Protein AF-A0A9E5QAJ5-F1 (afdb_monomer_lite)

pLDDT: mean 96.24, std 4.95, range [54.69, 98.62]

Structure (mmCIF, N/CA/C/O backbone):
data_AF-A0A9E5QAJ5-F1
#
_entry.id   AF-A0A9E5QAJ5-F1
#
loop_
_atom_site.group_PDB
_atom_site.id
_atom_site.type_symbol
_atom_site.label_atom_id
_atom_site.label_alt_id
_atom_site.label_comp_id
_atom_site.label_asym_id
_atom_site.label_entity_id
_atom_site.label_seq_id
_atom_site.pdbx_PDB_ins_code
_atom_site.Cartn_x
_atom_site.Cartn_y
_atom_site.Cartn_z
_atom_site.occupancy
_atom_site.B_iso_or_equiv
_atom_site.auth_seq_id
_atom_site.auth_comp_id
_atom_site.auth_asym_id
_atom_site.auth_atom_id
_atom_site.pdbx_PDB_model_num
ATOM 1 N N . MET A 1 1 ? 9.072 -3.623 5.220 1.00 88.50 1 MET A N 1
ATOM 2 C CA . MET A 1 1 ? 7.801 -2.883 5.178 1.00 88.50 1 MET A CA 1
ATOM 3 C C . MET A 1 1 ? 7.889 -1.745 6.160 1.00 88.50 1 MET A C 1
ATOM 5 O O . MET A 1 1 ? 8.190 -1.991 7.324 1.00 88.50 1 MET A O 1
ATOM 9 N N . ASN A 1 2 ? 7.697 -0.528 5.673 1.00 89.44 2 ASN A N 1
ATOM 10 C CA . ASN A 1 2 ? 7.872 0.718 6.412 1.00 89.44 2 ASN A CA 1
ATOM 11 C C . ASN A 1 2 ? 7.194 1.919 5.715 1.00 89.44 2 ASN A C 1
ATOM 13 O O . ASN A 1 2 ? 7.602 3.052 5.954 1.00 89.44 2 ASN A O 1
ATOM 17 N N . GLU A 1 3 ? 6.233 1.694 4.814 1.00 94.88 3 GLU A N 1
ATOM 18 C CA . GLU A 1 3 ? 5.703 2.741 3.934 1.00 94.88 3 GLU A CA 1
ATOM 19 C C . GLU A 1 3 ? 4.437 3.415 4.471 1.00 94.88 3 GLU A C 1
ATOM 21 O O . GLU A 1 3 ? 4.430 4.632 4.636 1.00 94.88 3 GLU A O 1
ATOM 26 N N . SER A 1 4 ? 3.373 2.661 4.754 1.00 97.19 4 SER A N 1
ATOM 27 C CA . SER A 1 4 ? 2.069 3.235 5.113 1.00 97.19 4 SER A CA 1
ATOM 28 C C . SER A 1 4 ? 1.467 2.536 6.320 1.00 97.19 4 SER A C 1
ATOM 30 O O . SER A 1 4 ? 1.311 1.319 6.306 1.00 97.19 4 SER A O 1
ATOM 32 N N . ILE A 1 5 ? 1.116 3.309 7.352 1.00 97.38 5 ILE A N 1
ATOM 33 C CA . ILE A 1 5 ? 0.410 2.827 8.543 1.00 97.38 5 ILE A CA 1
ATOM 34 C C . ILE A 1 5 ? -0.918 3.569 8.659 1.00 97.38 5 ILE A C 1
ATOM 36 O O . ILE A 1 5 ? -0.934 4.798 8.680 1.00 97.38 5 ILE A O 1
ATOM 40 N N . THR A 1 6 ? -2.013 2.823 8.783 1.00 97.88 6 THR A N 1
ATOM 41 C CA . THR A 1 6 ? -3.345 3.358 9.106 1.00 97.88 6 THR A CA 1
ATOM 42 C C . THR A 1 6 ? -3.938 2.597 10.285 1.00 97.88 6 THR A C 1
ATOM 44 O O . THR A 1 6 ? -3.562 1.452 10.547 1.00 97.88 6 THR A O 1
ATOM 47 N N . PHE A 1 7 ? -4.857 3.218 11.019 1.00 97.88 7 PHE A N 1
ATOM 48 C CA . PHE A 1 7 ? -5.688 2.508 11.983 1.00 97.88 7 PHE A CA 1
ATOM 49 C C . PHE A 1 7 ? -6.975 2.037 11.303 1.00 97.88 7 PHE A C 1
ATOM 51 O O . PHE A 1 7 ? -7.757 2.849 10.811 1.00 97.88 7 PHE A O 1
ATOM 58 N N . ASN A 1 8 ? -7.205 0.727 11.273 1.00 97.75 8 ASN A N 1
ATOM 59 C CA . ASN A 1 8 ? -8.417 0.158 10.710 1.00 97.75 8 ASN A CA 1
ATOM 60 C C . ASN A 1 8 ? -9.499 0.057 11.787 1.00 97.75 8 ASN A C 1
ATOM 62 O O . ASN A 1 8 ? -9.376 -0.700 12.751 1.00 97.75 8 ASN A O 1
ATOM 66 N N . THR A 1 9 ? -10.564 0.830 11.611 1.00 97.00 9 THR A N 1
ATOM 67 C CA . THR A 1 9 ? -11.671 0.958 12.566 1.00 97.00 9 THR A CA 1
ATOM 68 C C . THR A 1 9 ? -12.592 -0.260 12.570 1.00 97.00 9 THR A C 1
ATOM 70 O O . THR A 1 9 ? -13.164 -0.584 13.607 1.00 97.00 9 THR A O 1
ATOM 73 N N . TYR A 1 10 ? -12.688 -0.972 11.445 1.00 97.00 10 TYR A N 1
ATOM 74 C CA . TYR A 1 10 ? -13.490 -2.187 11.317 1.00 97.00 10 TYR A CA 1
ATOM 75 C C . TYR A 1 10 ? -12.862 -3.379 12.057 1.00 97.00 10 TYR A C 1
ATOM 77 O O . TYR A 1 10 ? -13.549 -4.120 12.756 1.00 97.00 10 TYR A O 1
ATOM 85 N N . LEU A 1 11 ? -11.541 -3.535 11.950 1.00 96.56 11 LEU A N 1
ATOM 86 C CA . LEU A 1 11 ? -10.771 -4.582 12.624 1.00 96.56 11 LEU A CA 1
ATOM 87 C C . LEU A 1 11 ? -10.297 -4.172 14.026 1.00 96.56 11 LEU A C 1
ATOM 89 O O . LEU A 1 11 ? -9.910 -5.042 14.803 1.00 96.56 11 LEU A O 1
ATOM 93 N N . ASN A 1 12 ? -10.322 -2.873 14.343 1.00 96.94 12 ASN A N 1
ATOM 94 C CA . ASN A 1 12 ? -9.784 -2.267 15.564 1.00 96.94 12 ASN A CA 1
ATOM 95 C C . ASN A 1 12 ? -8.277 -2.538 15.764 1.00 96.94 12 ASN A C 1
ATOM 97 O O . ASN A 1 12 ? -7.846 -2.912 16.855 1.00 96.94 12 ASN A O 1
ATOM 101 N N . ARG A 1 13 ? -7.477 -2.392 14.696 1.00 97.38 13 ARG A N 1
ATOM 102 C CA . ARG A 1 13 ? -6.022 -2.660 14.688 1.00 97.38 13 ARG A CA 1
ATOM 103 C C . ARG A 1 13 ? -5.286 -1.751 13.709 1.00 97.38 13 ARG A C 1
ATOM 105 O O . ARG A 1 13 ? -5.865 -1.281 12.732 1.00 97.38 13 ARG A O 1
ATOM 112 N N . TYR A 1 14 ? -3.989 -1.559 13.915 1.00 98.31 14 TYR A N 1
ATOM 113 C CA . TYR A 1 14 ? -3.126 -0.901 12.938 1.00 98.31 14 TYR A CA 1
ATOM 114 C C . TYR A 1 14 ? -2.808 -1.828 11.770 1.00 98.31 14 TYR A C 1
ATOM 116 O O . TYR A 1 14 ? -2.563 -3.020 11.960 1.00 98.31 14 TYR A O 1
ATOM 124 N N . VAL A 1 15 ? -2.761 -1.257 10.571 1.00 98.00 15 VAL A N 1
ATOM 125 C CA . VAL A 1 15 ? -2.389 -1.926 9.325 1.00 98.00 15 VAL A CA 1
ATOM 126 C C . VAL A 1 15 ? -1.165 -1.230 8.762 1.00 98.00 15 VAL A C 1
ATOM 128 O O . VAL A 1 15 ? -1.209 -0.033 8.492 1.00 98.00 15 VAL A O 1
ATOM 131 N N . LEU A 1 16 ? -0.089 -1.985 8.568 1.00 98.38 16 LEU A N 1
ATOM 132 C CA . LEU A 1 16 ? 1.095 -1.572 7.827 1.00 98.38 16 LEU A CA 1
ATOM 133 C C . LEU A 1 16 ? 1.032 -2.197 6.440 1.00 98.38 16 LEU A C 1
ATOM 135 O O . LEU A 1 16 ? 0.964 -3.420 6.343 1.00 98.38 16 LEU A O 1
ATOM 139 N N . VAL A 1 17 ? 1.118 -1.385 5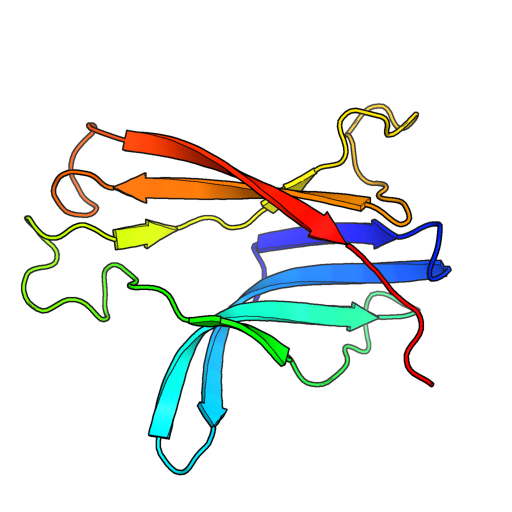.392 1.00 98.38 17 VAL A N 1
ATOM 140 C CA . VAL A 1 17 ? 1.368 -1.839 4.021 1.00 98.38 17 VAL A CA 1
ATOM 141 C C . VAL A 1 17 ? 2.750 -1.383 3.579 1.00 98.38 17 VAL A C 1
ATOM 143 O O . VAL A 1 17 ? 3.204 -0.289 3.924 1.00 98.38 17 VAL A O 1
ATOM 146 N N . GLY A 1 18 ? 3.432 -2.243 2.826 1.00 98.44 18 GLY A N 1
ATOM 147 C CA . GLY A 1 18 ? 4.768 -1.945 2.350 1.00 98.44 18 GLY A CA 1
ATOM 148 C C . GLY A 1 18 ? 5.315 -2.906 1.314 1.00 98.44 18 GLY A C 1
ATOM 149 O O . GLY A 1 18 ? 4.778 -3.992 1.100 1.00 98.44 18 GLY A O 1
ATOM 150 N N . ILE A 1 19 ? 6.428 -2.520 0.701 1.00 98.31 19 ILE A N 1
ATOM 151 C CA . ILE A 1 19 ? 7.214 -3.386 -0.165 1.00 98.31 19 ILE A CA 1
ATOM 152 C C . ILE A 1 19 ? 7.977 -4.378 0.711 1.00 98.31 19 ILE A C 1
ATOM 154 O O . ILE A 1 19 ? 8.557 -4.045 1.757 1.00 98.31 19 ILE A O 1
ATOM 158 N N . SER A 1 20 ? 7.962 -5.640 0.300 1.00 97.81 20 SER A N 1
ATOM 159 C CA . SER A 1 20 ? 8.742 -6.681 0.951 1.00 97.81 20 SER A CA 1
ATOM 160 C C . SER A 1 20 ? 8.965 -7.875 0.037 1.00 97.81 20 SER A C 1
ATOM 162 O O . SER A 1 20 ? 8.529 -7.888 -1.114 1.00 97.81 20 SER A O 1
ATOM 164 N N . ALA A 1 21 ? 9.638 -8.870 0.602 1.00 97.38 21 ALA A N 1
ATOM 165 C CA . ALA A 1 21 ? 9.720 -10.203 0.052 1.00 97.38 21 ALA A CA 1
ATOM 166 C C . ALA A 1 21 ? 9.432 -11.234 1.137 1.00 97.38 21 ALA A C 1
ATOM 168 O O . ALA A 1 21 ? 9.705 -10.989 2.318 1.00 97.38 21 ALA A O 1
ATOM 169 N N . ASP A 1 22 ? 8.906 -12.387 0.760 1.00 97.69 22 ASP A N 1
ATOM 170 C CA . ASP A 1 22 ? 8.776 -13.533 1.656 1.00 97.69 22 ASP A CA 1
ATOM 171 C C . ASP A 1 22 ? 8.958 -14.85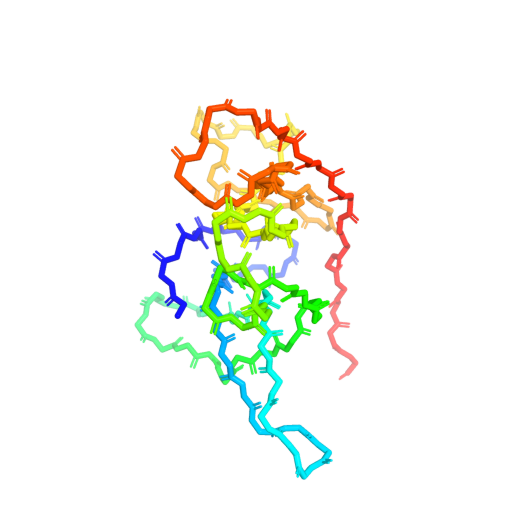0 0.901 1.00 97.69 22 ASP A C 1
ATOM 173 O O . ASP A 1 22 ? 8.861 -14.886 -0.326 1.00 97.69 22 ASP A O 1
ATOM 177 N N . TRP A 1 23 ? 9.231 -15.931 1.629 1.00 97.19 23 TRP A N 1
ATOM 178 C CA . TRP A 1 23 ? 9.379 -17.258 1.040 1.00 97.19 23 TRP A CA 1
ATOM 179 C C . TRP A 1 23 ? 8.018 -17.952 0.951 1.00 97.19 23 TRP A C 1
ATOM 181 O O . TRP A 1 23 ? 7.473 -18.393 1.963 1.00 97.19 23 TRP A O 1
ATOM 191 N N . LEU A 1 24 ? 7.468 -18.052 -0.259 1.00 95.56 24 LEU A N 1
ATOM 192 C CA . LEU A 1 24 ? 6.173 -18.677 -0.544 1.00 95.56 24 LEU A CA 1
ATOM 193 C C . LEU A 1 24 ? 6.364 -19.718 -1.649 1.00 95.56 24 LEU A C 1
ATOM 195 O O . LEU A 1 24 ? 7.084 -19.469 -2.611 1.00 95.56 24 LEU A O 1
ATOM 199 N N . ASP A 1 25 ? 5.752 -20.895 -1.509 1.00 94.25 25 ASP A N 1
ATOM 200 C CA . ASP A 1 25 ? 5.792 -21.967 -2.519 1.00 94.25 25 ASP A CA 1
ATOM 201 C C . ASP A 1 25 ? 7.203 -22.283 -3.057 1.00 94.25 25 ASP A C 1
ATOM 203 O O . ASP A 1 25 ? 7.420 -22.473 -4.253 1.00 94.25 25 ASP A O 1
ATOM 207 N N . ASN A 1 26 ? 8.183 -22.353 -2.148 1.00 96.19 26 ASN A N 1
ATOM 208 C CA . ASN A 1 26 ? 9.596 -22.625 -2.441 1.00 96.19 26 ASN A CA 1
ATOM 209 C C . ASN A 1 26 ? 10.299 -21.592 -3.335 1.00 96.19 26 ASN A C 1
ATOM 211 O O . ASN A 1 26 ? 11.283 -21.925 -4.001 1.00 96.19 26 ASN A O 1
ATOM 215 N N . ARG A 1 27 ? 9.845 -20.338 -3.319 1.00 96.94 27 ARG A N 1
ATOM 216 C CA . ARG A 1 27 ? 10.546 -19.223 -3.955 1.00 96.94 27 ARG A CA 1
ATOM 217 C C . ARG A 1 27 ? 10.429 -17.945 -3.138 1.00 96.94 27 ARG A C 1
ATOM 219 O O . ARG A 1 27 ? 9.514 -17.776 -2.336 1.00 96.94 27 ARG A O 1
ATOM 226 N N . GLU A 1 28 ? 11.353 -17.027 -3.382 1.00 97.06 28 GLU A N 1
ATOM 227 C CA . GLU A 1 28 ? 11.215 -15.662 -2.900 1.00 97.06 28 GLU A CA 1
ATOM 228 C C . GLU A 1 28 ? 10.179 -14.953 -3.774 1.00 97.06 28 GLU A C 1
ATOM 230 O O . GLU A 1 28 ? 10.279 -14.951 -5.003 1.00 97.06 28 GLU A O 1
ATOM 235 N N . VAL A 1 29 ? 9.163 -14.388 -3.133 1.00 98.38 29 VAL A N 1
ATOM 236 C CA . VAL A 1 29 ? 8.114 -13.610 -3.786 1.00 98.38 29 VAL A CA 1
ATOM 237 C C . VAL A 1 29 ? 8.289 -12.165 -3.372 1.00 98.38 29 VAL A C 1
ATOM 239 O O . VAL A 1 29 ? 8.374 -11.883 -2.182 1.00 98.38 29 VAL A O 1
ATOM 242 N N . TRP A 1 30 ? 8.357 -11.262 -4.345 1.00 98.31 30 TRP A N 1
ATOM 243 C CA . TRP A 1 30 ? 8.450 -9.822 -4.124 1.00 98.31 30 TRP A CA 1
ATOM 244 C C . TRP A 1 30 ? 7.112 -9.157 -4.435 1.00 98.31 30 TRP A C 1
ATOM 246 O O . TRP A 1 30 ? 6.387 -9.574 -5.336 1.00 98.31 30 TRP A O 1
ATOM 256 N N . GLY A 1 31 ? 6.781 -8.101 -3.699 1.00 98.38 31 GLY A N 1
ATOM 257 C CA . GLY A 1 31 ? 5.591 -7.318 -3.996 1.00 98.38 31 GLY A CA 1
ATOM 258 C C . GLY A 1 31 ? 5.159 -6.434 -2.843 1.00 98.38 31 GLY A C 1
ATOM 259 O O . GLY A 1 31 ? 5.978 -6.000 -2.025 1.00 98.38 31 GLY A O 1
ATOM 260 N N . PHE A 1 32 ? 3.857 -6.172 -2.777 1.00 98.62 32 PHE A N 1
ATOM 261 C CA . PHE A 1 32 ? 3.252 -5.443 -1.673 1.00 98.62 32 PHE A CA 1
ATOM 262 C C . PHE A 1 32 ? 2.695 -6.422 -0.652 1.00 98.62 32 PHE A C 1
ATOM 264 O O . PHE A 1 32 ? 2.037 -7.410 -0.981 1.00 98.62 32 PHE A O 1
ATOM 271 N N . TYR A 1 33 ? 2.965 -6.124 0.605 1.00 98.56 33 TYR A N 1
ATOM 272 C CA . TYR A 1 33 ? 2.626 -6.946 1.748 1.00 98.56 33 TYR A CA 1
ATOM 273 C C . TYR A 1 33 ? 1.900 -6.099 2.786 1.00 98.56 33 TYR A C 1
ATOM 275 O O . TYR A 1 33 ? 2.044 -4.875 2.813 1.00 98.56 33 TYR A O 1
ATOM 283 N N . TYR A 1 34 ? 1.154 -6.768 3.661 1.00 98.19 34 TYR A N 1
ATOM 284 C CA . TYR A 1 34 ? 0.543 -6.152 4.831 1.00 98.19 34 TYR A CA 1
ATOM 285 C C . TYR A 1 34 ? 0.940 -6.864 6.128 1.00 98.19 34 TYR A C 1
ATOM 287 O O . TYR A 1 34 ? 1.293 -8.046 6.134 1.00 98.19 34 TYR A O 1
ATOM 295 N N . SER A 1 35 ? 0.877 -6.142 7.242 1.00 98.19 35 SER A N 1
ATOM 296 C CA . SER A 1 35 ? 0.991 -6.676 8.601 1.00 98.19 35 SER A CA 1
ATOM 297 C C . SER A 1 35 ? 0.085 -5.895 9.550 1.00 98.19 35 SER A C 1
ATOM 299 O O . SER A 1 35 ? -0.202 -4.722 9.315 1.00 98.19 35 SER A O 1
ATOM 301 N N . PHE A 1 36 ? -0.367 -6.554 10.614 1.00 97.81 36 PHE A N 1
ATOM 302 C CA . PHE A 1 36 ? -1.218 -5.956 11.633 1.00 97.81 36 PHE A CA 1
ATOM 303 C C . PHE A 1 36 ? -0.469 -5.750 12.944 1.00 97.81 36 PHE A C 1
ATOM 305 O O . PHE A 1 36 ? 0.422 -6.528 13.285 1.00 97.81 36 PHE A O 1
ATOM 312 N N . SER A 1 37 ? -0.887 -4.748 13.709 1.00 98.19 37 SER A N 1
ATOM 313 C CA . SER A 1 37 ? -0.419 -4.522 15.074 1.00 98.19 37 SER A CA 1
ATOM 314 C C . SER A 1 37 ? -1.545 -4.001 15.960 1.00 98.19 37 SER A C 1
ATOM 316 O O . SER A 1 37 ? -2.408 -3.258 15.500 1.00 98.19 37 SER A O 1
ATOM 318 N N . ASP A 1 38 ? -1.518 -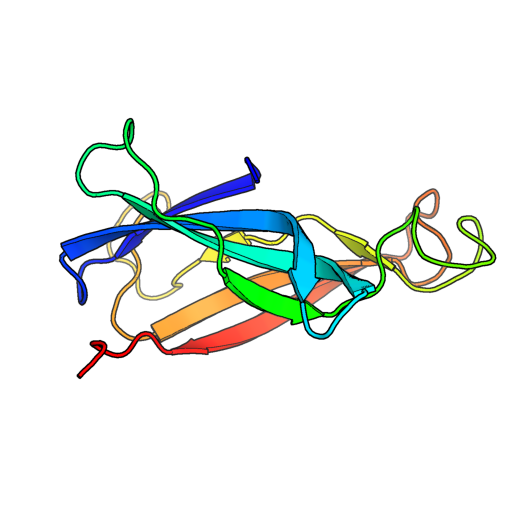4.374 17.237 1.00 98.25 38 ASP A N 1
ATOM 319 C CA . ASP A 1 38 ? -2.409 -3.815 18.260 1.00 98.25 38 ASP A CA 1
ATOM 320 C C . ASP A 1 38 ? -1.789 -2.611 18.984 1.00 98.25 38 ASP A C 1
ATOM 322 O O . ASP A 1 38 ? -2.505 -1.840 19.616 1.00 98.25 38 ASP A O 1
ATOM 326 N N . ASP A 1 39 ? -0.465 -2.440 18.907 1.00 97.94 39 ASP A N 1
ATOM 327 C CA . ASP A 1 39 ? 0.288 -1.524 19.774 1.00 97.94 39 ASP A CA 1
ATOM 328 C C . ASP A 1 39 ? 1.417 -0.751 19.069 1.00 97.94 39 ASP A C 1
ATOM 330 O O . ASP A 1 39 ? 2.187 -0.057 19.729 1.00 97.94 39 ASP A O 1
ATOM 334 N N . LEU A 1 40 ? 1.524 -0.865 17.739 1.00 97.62 40 LEU A N 1
ATOM 335 C CA . LEU A 1 40 ? 2.582 -0.301 16.885 1.00 97.62 40 LEU A CA 1
ATOM 336 C C . LEU A 1 40 ? 4.001 -0.831 17.156 1.00 97.62 40 LEU A C 1
ATOM 338 O O . LEU A 1 40 ? 4.947 -0.416 16.482 1.00 97.62 40 LEU A O 1
ATOM 342 N N . ILE A 1 41 ? 4.166 -1.765 18.092 1.00 97.56 41 ILE A N 1
ATOM 343 C CA . ILE A 1 41 ? 5.458 -2.336 18.488 1.00 97.56 41 ILE A CA 1
ATOM 344 C C . ILE A 1 41 ? 5.560 -3.766 17.967 1.00 97.56 41 ILE A C 1
ATOM 346 O O . ILE A 1 41 ? 6.536 -4.132 17.309 1.00 97.56 41 ILE A O 1
ATOM 350 N N . HIS A 1 42 ? 4.537 -4.571 18.237 1.00 98.00 42 HIS A N 1
ATOM 351 C CA . HIS A 1 42 ? 4.461 -5.964 17.840 1.00 98.00 42 HIS A CA 1
ATOM 352 C C . HIS A 1 42 ? 3.630 -6.087 16.571 1.00 98.00 42 HIS A C 1
ATOM 354 O O . HIS A 1 42 ? 2.446 -5.749 16.538 1.00 98.00 42 HIS A O 1
ATOM 360 N N . TRP A 1 43 ? 4.263 -6.598 15.523 1.00 98.00 43 TRP A N 1
ATOM 361 C CA . TRP A 1 43 ? 3.666 -6.751 14.204 1.00 98.00 43 TRP A CA 1
ATOM 362 C C . TRP A 1 43 ? 3.508 -8.230 13.876 1.00 98.00 43 TRP A C 1
ATOM 364 O O . TRP A 1 43 ? 4.398 -9.037 14.159 1.00 98.00 43 TRP A O 1
ATOM 374 N N . THR A 1 44 ? 2.384 -8.605 13.267 1.00 97.69 44 THR A N 1
ATOM 375 C CA . THR A 1 44 ? 2.212 -9.965 12.749 1.00 97.69 44 THR A CA 1
ATOM 376 C C . THR A 1 44 ? 3.242 -10.246 11.662 1.00 97.69 44 THR A C 1
ATOM 378 O O . THR A 1 44 ? 3.744 -9.329 11.002 1.00 97.69 44 THR A O 1
ATOM 381 N N . HIS A 1 45 ? 3.504 -11.528 11.399 1.00 97.06 45 HIS A N 1
ATOM 382 C CA . HIS A 1 45 ? 4.233 -11.886 10.187 1.00 97.06 45 HIS A CA 1
ATOM 383 C C . HIS A 1 45 ? 3.521 -11.300 8.964 1.00 97.06 45 HIS A C 1
ATOM 385 O O . HIS A 1 45 ? 2.286 -11.262 8.907 1.00 97.06 45 HIS A O 1
ATOM 391 N N . ARG A 1 46 ? 4.311 -10.780 8.029 1.00 97.00 46 ARG A N 1
ATOM 392 C CA . ARG A 1 46 ? 3.796 -10.123 6.829 1.00 97.00 46 ARG A CA 1
ATOM 393 C C . ARG A 1 46 ? 3.083 -11.130 5.934 1.00 97.00 46 ARG A C 1
ATOM 395 O O . ARG A 1 46 ? 3.490 -12.283 5.850 1.00 97.00 46 ARG A O 1
ATOM 402 N N . LYS A 1 47 ? 2.031 -10.691 5.252 1.00 97.12 47 LYS A N 1
ATOM 403 C CA . LYS A 1 47 ? 1.289 -11.499 4.280 1.00 97.12 47 LYS A CA 1
ATOM 404 C C . LYS A 1 47 ? 1.274 -10.794 2.933 1.00 97.12 47 LYS A C 1
ATOM 406 O O . LYS A 1 47 ? 1.170 -9.569 2.887 1.00 97.12 47 LYS A O 1
ATOM 411 N N . LEU A 1 48 ? 1.409 -11.567 1.857 1.00 97.94 48 LEU A N 1
ATOM 412 C CA . LEU A 1 48 ? 1.380 -11.042 0.495 1.00 97.94 48 LEU A CA 1
ATOM 413 C C . LEU A 1 48 ? -0.006 -10.450 0.212 1.00 97.94 48 LEU A C 1
ATOM 415 O O . LEU A 1 48 ? -1.016 -11.128 0.396 1.00 97.94 48 LEU A O 1
ATOM 419 N N . LEU A 1 49 ? -0.039 -9.189 -0.217 1.00 97.31 49 LEU A N 1
ATOM 420 C CA . LEU A 1 49 ? -1.240 -8.536 -0.737 1.00 97.31 49 LEU A CA 1
ATOM 421 C C . LEU A 1 49 ? -1.326 -8.735 -2.249 1.00 97.31 49 LEU A C 1
ATOM 423 O O . LEU A 1 49 ? -2.354 -9.151 -2.770 1.00 97.31 49 LEU A O 1
ATOM 427 N N . VAL A 1 50 ? -0.225 -8.441 -2.941 1.00 97.62 50 VAL A N 1
ATOM 428 C CA . VAL A 1 50 ? -0.090 -8.618 -4.386 1.00 97.62 50 VAL A CA 1
ATOM 429 C C . VAL A 1 50 ? 1.379 -8.831 -4.737 1.00 97.62 50 VAL A C 1
ATOM 431 O O . VAL A 1 50 ? 2.254 -8.100 -4.266 1.00 97.62 50 VAL A O 1
ATOM 434 N N . GLU A 1 51 ? 1.647 -9.848 -5.553 1.00 98.12 51 GLU A N 1
ATOM 435 C CA . GLU A 1 51 ? 2.943 -10.031 -6.207 1.00 98.12 51 GLU A CA 1
ATOM 436 C C . GLU A 1 51 ? 3.026 -9.073 -7.393 1.00 98.12 51 GLU A C 1
ATOM 438 O O . GLU A 1 51 ? 2.107 -9.021 -8.212 1.00 98.12 51 GLU A O 1
ATOM 443 N N . ILE A 1 52 ? 4.089 -8.274 -7.447 1.00 97.81 52 ILE A N 1
ATOM 444 C CA . ILE A 1 52 ? 4.206 -7.193 -8.424 1.00 97.81 52 ILE A CA 1
ATOM 445 C C . ILE A 1 52 ? 5.671 -6.813 -8.653 1.00 97.81 52 ILE A C 1
ATOM 447 O O . ILE A 1 52 ? 6.493 -6.895 -7.738 1.00 97.81 52 ILE A O 1
ATOM 451 N N . GLU A 1 53 ? 6.002 -6.381 -9.870 1.00 97.94 53 GLU A N 1
ATOM 452 C CA . GLU A 1 53 ? 7.371 -6.072 -10.267 1.00 97.94 53 GLU A CA 1
ATOM 453 C C . GLU A 1 53 ? 7.906 -4.789 -9.612 1.00 97.94 53 GLU A C 1
ATOM 455 O O . GLU A 1 53 ? 7.349 -3.698 -9.739 1.00 97.94 53 GLU A O 1
ATOM 460 N N . LEU A 1 54 ? 9.053 -4.890 -8.952 1.00 97.88 54 LEU A N 1
ATOM 461 C CA . LEU A 1 54 ? 9.760 -3.778 -8.323 1.00 97.88 54 LEU A CA 1
ATOM 462 C C . LEU A 1 54 ? 10.971 -3.381 -9.180 1.00 97.88 54 LEU A C 1
ATOM 464 O O . LEU A 1 54 ? 11.468 -4.193 -9.962 1.00 97.88 54 LEU A O 1
ATOM 468 N N . PRO A 1 55 ? 11.520 -2.162 -9.020 1.00 97.25 55 PRO A N 1
ATOM 469 C CA . PRO A 1 55 ? 12.654 -1.725 -9.832 1.00 97.25 55 PRO A CA 1
ATOM 470 C C . PRO A 1 55 ? 13.864 -2.662 -9.788 1.00 97.25 55 PRO A C 1
ATOM 472 O O . PRO A 1 55 ? 14.600 -2.736 -10.756 1.00 97.25 55 PRO A O 1
ATOM 475 N N . TRP A 1 56 ? 14.089 -3.370 -8.682 1.00 96.00 56 TRP A N 1
ATOM 476 C CA . TRP A 1 56 ? 15.214 -4.299 -8.518 1.00 96.00 56 TRP A CA 1
ATOM 477 C C . TRP A 1 56 ? 14.869 -5.761 -8.829 1.00 96.00 56 TRP A C 1
ATOM 479 O O . TRP A 1 56 ? 15.721 -6.625 -8.649 1.00 96.00 56 TRP A O 1
ATOM 489 N N . THR A 1 57 ? 13.641 -6.050 -9.269 1.00 97.00 57 THR A N 1
ATOM 490 C CA . THR A 1 57 ? 13.208 -7.410 -9.635 1.00 97.00 57 THR A CA 1
ATOM 491 C C . THR A 1 57 ? 12.952 -7.570 -11.133 1.00 97.00 57 THR A C 1
ATOM 493 O O . THR A 1 57 ? 12.808 -8.696 -11.597 1.00 97.00 57 THR A O 1
ATOM 496 N N . VAL A 1 58 ? 12.871 -6.468 -11.885 1.00 97.62 58 VAL A N 1
ATOM 497 C CA . VAL A 1 58 ? 12.766 -6.471 -13.354 1.00 97.62 58 VAL A CA 1
ATOM 498 C C . VAL A 1 58 ? 14.125 -6.701 -14.020 1.00 97.62 58 VAL A C 1
ATOM 500 O O . VAL A 1 58 ? 15.169 -6.444 -13.419 1.00 97.62 58 VAL A O 1
ATOM 503 N N . GLU A 1 59 ? 14.118 -7.150 -15.276 1.00 97.31 59 GLU A N 1
ATOM 504 C CA . GLU A 1 59 ? 15.340 -7.425 -16.042 1.00 97.31 59 GLU A CA 1
ATOM 505 C C . GLU A 1 59 ? 16.070 -6.128 -16.434 1.00 97.31 59 GLU A C 1
ATOM 507 O O . GLU A 1 59 ? 17.289 -6.022 -16.270 1.00 97.31 59 GLU A O 1
ATOM 512 N N . PHE A 1 60 ? 15.329 -5.106 -16.880 1.00 97.12 60 PHE A N 1
ATOM 513 C CA . PHE A 1 60 ? 15.875 -3.827 -17.338 1.00 97.12 60 PHE A CA 1
ATOM 514 C C . PHE A 1 60 ? 15.328 -2.646 -16.511 1.00 97.12 60 PHE A C 1
ATOM 516 O O . PHE A 1 60 ? 14.423 -1.932 -16.949 1.00 97.12 60 PHE A O 1
ATOM 523 N N . PRO A 1 61 ? 15.914 -2.331 -15.337 1.00 94.88 61 PRO A N 1
ATOM 524 C CA . PRO A 1 61 ? 15.401 -1.310 -14.404 1.00 94.88 61 PRO A CA 1
ATOM 525 C C . PRO A 1 61 ? 15.321 0.123 -14.960 1.00 94.88 61 PRO A C 1
ATOM 527 O O . PRO A 1 61 ? 14.698 0.997 -14.344 1.00 94.88 61 PRO A O 1
ATOM 530 N N . GLY A 1 62 ? 15.993 0.383 -16.086 1.00 95.25 62 GLY A N 1
ATOM 531 C CA . GLY A 1 62 ? 16.008 1.669 -16.785 1.00 95.25 62 GLY A CA 1
ATOM 532 C C . GLY A 1 62 ? 14.896 1.851 -17.822 1.00 95.25 62 GLY A C 1
ATOM 533 O O . GLY A 1 62 ? 14.705 2.974 -18.278 1.00 95.25 62 GLY A O 1
ATOM 534 N N . SER A 1 63 ? 14.162 0.794 -18.175 1.00 97.00 63 SER A N 1
ATOM 535 C CA . SER A 1 63 ? 13.115 0.832 -19.207 1.00 97.00 63 SER A CA 1
ATOM 536 C C . SER A 1 63 ? 11.849 0.076 -18.826 1.00 97.00 63 SER A C 1
ATOM 538 O O . SER A 1 63 ? 10.768 0.472 -19.254 1.00 97.00 63 SER A O 1
ATOM 540 N N . ASP A 1 64 ? 11.962 -0.978 -18.021 1.00 98.19 64 ASP A N 1
ATOM 541 C CA . ASP A 1 64 ? 10.831 -1.834 -17.685 1.00 98.19 64 ASP A CA 1
ATOM 542 C C . ASP A 1 64 ? 9.838 -1.123 -16.768 1.00 98.19 64 ASP A C 1
ATOM 544 O O . ASP A 1 64 ? 10.182 -0.214 -16.001 1.00 98.19 64 ASP A O 1
ATOM 548 N N . THR A 1 65 ? 8.579 -1.551 -16.856 1.00 98.25 65 THR A N 1
ATOM 549 C CA . THR A 1 65 ? 7.547 -1.095 -15.932 1.00 98.25 65 THR A CA 1
ATOM 550 C C . THR A 1 65 ? 7.783 -1.698 -14.554 1.00 98.25 65 THR A C 1
ATOM 552 O O . THR A 1 65 ? 7.987 -2.900 -14.424 1.00 98.25 65 THR A O 1
ATOM 555 N N . SER A 1 66 ? 7.727 -0.866 -13.519 1.00 98.31 66 SER A N 1
ATOM 556 C CA . SER A 1 66 ? 7.868 -1.305 -12.129 1.00 98.31 66 SER A CA 1
ATOM 557 C C . SER A 1 66 ? 7.001 -0.473 -11.193 1.00 98.31 66 SER A C 1
ATOM 559 O O . SER A 1 66 ? 6.613 0.651 -11.521 1.00 98.31 66 SER A O 1
ATOM 561 N N . TYR A 1 67 ? 6.756 -0.964 -9.985 1.00 98.44 67 TYR A N 1
ATOM 562 C CA . TYR A 1 67 ? 5.794 -0.374 -9.062 1.00 98.44 67 TYR A CA 1
ATOM 563 C C . TYR A 1 67 ? 6.436 -0.046 -7.714 1.00 98.44 67 TYR A C 1
ATOM 565 O O . TYR A 1 67 ? 7.332 -0.748 -7.249 1.00 98.44 67 TYR A O 1
ATOM 573 N N . LEU A 1 68 ? 6.023 1.066 -7.107 1.00 97.31 68 LEU A N 1
ATOM 574 C CA . LEU A 1 68 ? 6.605 1.575 -5.864 1.00 97.31 68 LEU A CA 1
ATOM 575 C C . LEU A 1 68 ? 5.563 2.273 -4.984 1.00 97.31 68 LEU A C 1
ATOM 577 O O . LEU A 1 68 ? 4.497 2.667 -5.452 1.00 97.3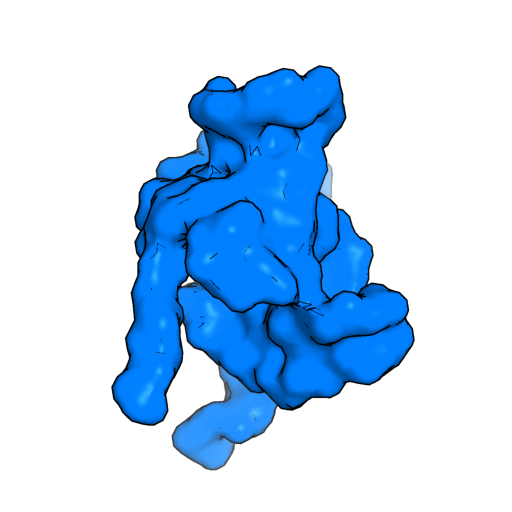1 68 LEU A O 1
ATOM 581 N N . TYR A 1 69 ? 5.948 2.497 -3.728 1.00 97.12 69 TYR A N 1
ATOM 582 C CA . TYR A 1 69 ? 5.260 3.371 -2.772 1.00 97.12 69 TYR A CA 1
ATOM 583 C C . TYR A 1 69 ? 3.800 2.979 -2.476 1.00 97.12 69 TYR A C 1
ATOM 585 O O . TYR A 1 69 ? 2.909 3.827 -2.580 1.00 97.12 69 TYR A O 1
ATOM 593 N N . PRO A 1 70 ? 3.525 1.713 -2.103 1.00 98.25 70 PRO A N 1
ATOM 594 C CA . PRO A 1 70 ? 2.178 1.301 -1.744 1.00 98.25 70 PRO A CA 1
ATOM 595 C C . PRO A 1 70 ? 1.704 2.042 -0.486 1.00 98.25 70 PRO A C 1
ATOM 597 O O . PRO A 1 70 ? 2.411 2.092 0.520 1.00 98.25 70 PRO A O 1
ATOM 600 N N . THR A 1 71 ? 0.508 2.621 -0.546 1.00 97.75 71 THR A N 1
ATOM 601 C CA . THR A 1 71 ? -0.088 3.408 0.539 1.00 97.75 71 THR A CA 1
ATOM 602 C C . THR A 1 71 ? -1.576 3.113 0.644 1.00 97.75 71 THR A C 1
ATOM 604 O O . THR A 1 71 ? -2.273 3.111 -0.367 1.00 97.75 71 THR A O 1
ATOM 607 N N . LEU A 1 72 ? -2.072 2.880 1.858 1.00 97.44 72 LEU A N 1
ATOM 608 C CA . LEU A 1 72 ? -3.508 2.803 2.111 1.00 97.44 72 LEU A CA 1
ATOM 609 C C . LEU A 1 72 ? -4.057 4.193 2.402 1.00 97.44 72 LEU A C 1
ATOM 611 O O . LEU A 1 72 ? -3.510 4.908 3.238 1.00 97.44 72 LEU A O 1
ATOM 615 N N . LEU A 1 73 ? -5.147 4.544 1.729 1.00 96.81 73 LEU A N 1
ATOM 616 C CA . LEU A 1 73 ? -5.948 5.720 2.037 1.00 96.81 73 LEU A CA 1
ATOM 617 C C . LEU A 1 73 ? -7.420 5.367 1.879 1.00 96.81 73 LEU A C 1
ATOM 619 O O . LEU A 1 73 ? -7.813 4.695 0.922 1.00 96.81 73 LEU A O 1
ATOM 623 N N . ASP A 1 74 ? -8.230 5.878 2.788 1.00 97.50 74 ASP A N 1
ATOM 624 C CA . ASP A 1 74 ? -9.678 5.822 2.701 1.00 97.50 74 ASP A CA 1
ATOM 625 C C . ASP A 1 74 ? -10.216 7.248 2.494 1.00 97.50 74 ASP A C 1
ATOM 627 O O . ASP A 1 74 ? -10.142 8.062 3.413 1.00 97.50 74 ASP A O 1
ATOM 631 N N . PRO A 1 75 ? -10.726 7.588 1.294 1.00 95.88 75 PRO A N 1
ATOM 632 C CA . PRO A 1 75 ? -11.299 8.903 1.014 1.00 95.88 75 PRO A CA 1
ATOM 633 C C . PRO A 1 75 ? -12.511 9.266 1.878 1.00 95.88 75 PRO A C 1
ATOM 635 O O . PRO A 1 75 ? -12.845 10.448 1.955 1.00 95.88 75 PRO A O 1
ATOM 638 N N . GLU A 1 76 ? -13.177 8.281 2.484 1.00 95.50 76 GLU A N 1
ATOM 639 C CA . GLU A 1 76 ? -14.322 8.483 3.376 1.00 95.50 76 GLU A CA 1
ATOM 640 C C . GLU A 1 76 ? -13.899 8.618 4.846 1.00 95.50 76 GLU A C 1
ATOM 642 O O . GLU A 1 76 ? -14.732 8.929 5.702 1.00 95.50 76 GLU A O 1
ATOM 647 N N . SER A 1 77 ? -12.598 8.480 5.140 1.00 96.38 77 SER A N 1
ATOM 648 C CA . SER A 1 77 ? -12.049 8.699 6.475 1.00 96.38 77 SER A CA 1
ATOM 649 C C . SER A 1 77 ? -12.452 10.080 7.013 1.00 96.38 77 SER A C 1
ATOM 651 O O . SER A 1 77 ? -12.162 11.102 6.381 1.00 96.38 77 SER A O 1
ATOM 653 N N . PRO A 1 78 ? -13.048 10.161 8.217 1.00 92.56 78 PRO A N 1
ATOM 654 C CA . PRO A 1 78 ? -13.379 11.438 8.846 1.00 92.56 78 PRO A CA 1
ATOM 655 C C . PRO A 1 78 ? -12.143 12.139 9.429 1.00 92.56 78 PRO A C 1
ATOM 657 O O . PRO A 1 78 ? -12.239 13.261 9.932 1.00 92.56 78 PRO A O 1
ATOM 660 N N . SER A 1 79 ? -10.994 11.463 9.434 1.00 93.69 79 SER A N 1
ATOM 661 C CA . SER A 1 79 ? -9.760 11.980 9.996 1.00 93.69 79 SER A CA 1
ATOM 662 C C . SER A 1 79 ? -9.103 12.997 9.059 1.00 93.69 79 SER A C 1
ATOM 664 O O . SER A 1 79 ? -9.104 12.853 7.838 1.00 93.69 79 SER A O 1
ATOM 666 N N . MET A 1 80 ? -8.495 14.037 9.632 1.00 91.25 80 MET A N 1
ATOM 667 C CA . MET A 1 80 ? -7.919 15.134 8.847 1.00 91.25 80 MET A CA 1
ATOM 668 C C . MET A 1 80 ? -6.747 14.691 7.959 1.00 91.25 80 MET A C 1
ATOM 670 O O . MET A 1 80 ? -6.516 15.305 6.920 1.00 91.25 80 MET A O 1
ATOM 674 N N . ASN A 1 81 ? -6.010 13.647 8.358 1.00 91.06 81 ASN A N 1
ATOM 675 C CA . ASN A 1 81 ? -4.849 13.155 7.616 1.00 91.06 81 ASN A CA 1
ATOM 676 C C . ASN A 1 81 ? -5.109 11.814 6.914 1.00 91.06 81 ASN A C 1
ATOM 678 O O . ASN A 1 81 ? -4.154 11.200 6.443 1.00 91.06 81 ASN A O 1
ATOM 682 N N . PHE A 1 82 ? -6.366 11.357 6.837 1.00 94.25 82 PHE A N 1
ATOM 683 C CA . PHE A 1 82 ? -6.732 10.055 6.261 1.00 94.25 82 PHE A CA 1
ATOM 684 C C . PHE A 1 82 ? -5.981 8.867 6.901 1.00 94.25 82 PHE A C 1
ATOM 686 O O . PHE A 1 82 ? -5.705 7.858 6.257 1.00 94.25 82 PHE A O 1
ATOM 693 N N . GLU A 1 83 ? -5.637 8.988 8.186 1.00 94.25 83 GLU A N 1
ATOM 694 C CA . GLU A 1 83 ? -4.937 7.972 8.973 1.00 94.25 83 GLU A CA 1
ATOM 695 C C . GLU A 1 83 ? -5.829 6.809 9.437 1.00 94.25 83 GLU A C 1
ATOM 697 O O . GLU A 1 83 ? -5.322 5.861 10.044 1.00 94.25 83 GLU A O 1
ATOM 702 N N . THR A 1 84 ? -7.136 6.861 9.164 1.00 97.56 84 THR A N 1
ATOM 703 C CA . THR A 1 84 ? -8.074 5.767 9.447 1.00 97.56 84 THR A CA 1
ATOM 704 C C . THR A 1 84 ? -8.606 5.114 8.176 1.00 97.56 84 THR A C 1
ATOM 706 O O . THR A 1 84 ? -8.768 5.779 7.161 1.00 97.56 84 THR A O 1
ATOM 709 N N . THR A 1 85 ? -8.869 3.809 8.248 1.00 97.62 85 THR A N 1
ATOM 710 C CA . THR A 1 85 ? -9.560 3.011 7.219 1.00 97.62 85 THR A CA 1
ATOM 711 C C . THR A 1 85 ? -10.721 2.241 7.854 1.00 97.62 85 THR A C 1
ATOM 713 O O . THR A 1 85 ? -10.735 2.050 9.079 1.00 97.62 85 THR A O 1
ATOM 716 N N . ASP A 1 86 ? -11.689 1.782 7.062 1.00 95.81 86 ASP A N 1
ATOM 717 C CA . ASP A 1 86 ? -12.797 0.936 7.523 1.00 95.81 86 ASP A CA 1
ATOM 718 C C . ASP A 1 86 ? -12.782 -0.467 6.878 1.00 95.81 86 ASP A C 1
ATOM 720 O O . ASP A 1 86 ? -11.716 -1.057 6.696 1.00 95.81 86 ASP A O 1
ATOM 724 N N . ASN A 1 87 ? -13.937 -1.078 6.603 1.00 96.75 87 ASN A N 1
ATOM 725 C CA . ASN A 1 87 ? -13.991 -2.370 5.916 1.00 96.75 87 ASN A CA 1
ATOM 726 C C . ASN A 1 87 ? -13.520 -2.286 4.452 1.00 96.75 87 ASN A C 1
ATOM 728 O O . ASN A 1 87 ? -13.243 -3.319 3.844 1.00 96.75 87 ASN A O 1
ATOM 732 N N . THR A 1 88 ? -13.375 -1.086 3.896 1.00 97.44 88 THR A N 1
ATOM 733 C CA . THR A 1 88 ? -12.770 -0.842 2.591 1.00 97.44 88 THR A CA 1
ATOM 734 C C . THR A 1 88 ? -11.708 0.254 2.658 1.00 97.44 88 THR A C 1
ATOM 736 O O . THR A 1 88 ? -11.672 1.086 3.555 1.00 97.44 88 THR A O 1
ATOM 739 N N . ALA A 1 89 ? -10.778 0.230 1.710 1.00 97.69 89 ALA A N 1
ATOM 740 C CA . ALA A 1 89 ? -9.835 1.320 1.485 1.00 97.69 89 ALA A CA 1
ATOM 741 C C . ALA A 1 89 ? -9.334 1.261 0.042 1.00 97.69 89 ALA A C 1
ATOM 743 O O . ALA A 1 89 ? -9.558 0.284 -0.672 1.00 97.69 89 ALA A O 1
ATOM 744 N N . TYR A 1 90 ? -8.598 2.276 -0.394 1.00 98.38 90 TYR A N 1
ATOM 745 C CA . TYR A 1 90 ? -7.842 2.206 -1.637 1.00 98.38 90 TYR A CA 1
ATOM 746 C C . TYR A 1 90 ? -6.365 1.958 -1.348 1.00 98.38 90 TYR A C 1
ATOM 748 O O . TYR A 1 90 ? -5.732 2.677 -0.573 1.00 98.38 90 TYR A O 1
ATOM 756 N N . LEU A 1 91 ? -5.798 0.970 -2.037 1.00 98.38 91 LEU A N 1
ATOM 757 C CA . LEU A 1 91 ? -4.359 0.838 -2.191 1.00 98.38 91 LEU A CA 1
ATOM 758 C C . LEU A 1 91 ? -3.913 1.741 -3.338 1.00 98.38 91 LEU A C 1
ATOM 760 O O . LEU A 1 91 ? -4.239 1.488 -4.499 1.00 98.38 91 LEU A O 1
ATOM 764 N N . TYR A 1 92 ? -3.150 2.771 -3.003 1.00 98.44 92 TYR A N 1
ATOM 765 C CA . TYR A 1 92 ? -2.465 3.643 -3.943 1.00 98.44 92 TYR A CA 1
ATOM 766 C C . TYR A 1 92 ? -1.034 3.167 -4.159 1.00 98.44 92 TYR A C 1
ATOM 768 O O . TYR A 1 92 ? -0.381 2.739 -3.211 1.00 98.44 92 TYR A O 1
ATOM 776 N N . TYR A 1 93 ? -0.527 3.262 -5.383 1.00 98.44 93 TYR A N 1
ATOM 777 C CA . TYR A 1 93 ? 0.881 3.009 -5.689 1.00 98.44 93 TYR A CA 1
ATOM 778 C C . TYR A 1 93 ? 1.281 3.682 -7.001 1.00 98.44 93 TYR A C 1
ATOM 780 O O . TYR A 1 93 ? 0.443 3.994 -7.850 1.00 98.44 93 TYR A O 1
ATOM 788 N N . THR A 1 94 ? 2.578 3.896 -7.181 1.00 98.38 94 THR A N 1
ATOM 789 C CA . THR A 1 94 ? 3.129 4.514 -8.386 1.00 98.38 94 THR A CA 1
ATOM 790 C C . THR A 1 94 ? 3.515 3.444 -9.393 1.00 98.38 94 THR A C 1
ATOM 792 O O . THR A 1 94 ? 4.325 2.569 -9.084 1.00 98.38 94 THR A O 1
ATOM 795 N N . ARG A 1 95 ? 3.004 3.550 -10.622 1.00 98.56 95 ARG A N 1
ATOM 796 C CA . ARG A 1 95 ? 3.512 2.817 -11.785 1.00 98.56 95 ARG A CA 1
ATOM 797 C C . ARG A 1 95 ? 4.585 3.648 -12.478 1.00 98.56 95 ARG A C 1
ATOM 799 O O . ARG A 1 95 ? 4.339 4.779 -12.889 1.00 98.56 95 ARG A O 1
ATOM 806 N N . ASN A 1 96 ? 5.770 3.076 -12.629 1.00 98.31 96 ASN A N 1
ATOM 807 C CA . ASN A 1 96 ? 6.866 3.650 -13.395 1.00 98.31 96 ASN A CA 1
ATOM 808 C C . ASN A 1 96 ? 6.748 3.162 -14.839 1.00 98.31 96 ASN A C 1
ATOM 810 O O . ASN A 1 96 ? 7.035 2.001 -15.083 1.00 98.31 96 ASN A O 1
ATOM 814 N N . ASN A 1 97 ? 6.321 4.009 -15.781 1.00 97.75 97 ASN A N 1
ATOM 815 C CA . ASN A 1 97 ? 6.037 3.570 -17.158 1.00 97.75 97 ASN A CA 1
ATOM 816 C C . ASN A 1 97 ? 7.298 3.244 -17.979 1.00 97.75 97 ASN A C 1
ATOM 818 O O . ASN A 1 97 ? 7.231 2.454 -18.915 1.00 97.75 97 ASN A O 1
ATOM 822 N N . PHE A 1 98 ? 8.443 3.845 -17.635 1.00 96.31 98 PHE A N 1
ATOM 823 C CA . PHE A 1 98 ? 9.705 3.669 -18.362 1.00 96.31 98 PHE A CA 1
ATOM 824 C C . PHE A 1 98 ? 10.918 3.689 -17.417 1.00 96.31 98 PHE A C 1
ATOM 826 O O . PHE A 1 98 ? 11.592 4.715 -17.287 1.00 96.31 98 PHE A O 1
ATOM 833 N N . GLY A 1 99 ? 11.138 2.589 -16.682 1.00 93.94 99 GLY A N 1
ATOM 834 C CA . GLY A 1 99 ? 12.174 2.459 -15.647 1.00 93.94 99 GLY A CA 1
ATOM 835 C C . GLY A 1 99 ? 11.967 3.402 -14.464 1.00 93.94 99 GLY A C 1
ATOM 836 O O . GLY A 1 99 ? 11.239 4.377 -14.583 1.00 93.94 99 GLY A O 1
ATOM 837 N N . HIS A 1 100 ? 12.608 3.180 -1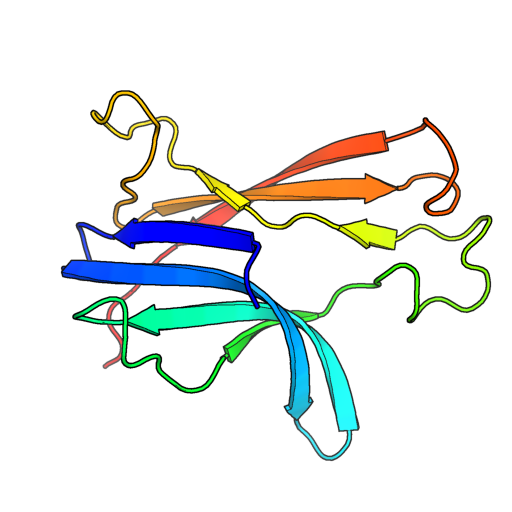3.314 1.00 91.50 100 HIS A N 1
ATOM 838 C CA . HIS A 1 100 ? 12.364 3.960 -12.078 1.00 91.50 100 HIS A CA 1
ATOM 839 C C . HIS A 1 100 ? 13.041 5.352 -12.025 1.00 91.50 100 HIS A C 1
ATOM 841 O O . HIS A 1 100 ? 12.672 6.177 -11.190 1.00 91.50 100 HIS A O 1
ATOM 847 N N . GLY A 1 101 ? 13.946 5.668 -12.960 1.00 92.81 101 GLY A N 1
ATOM 848 C CA . GLY A 1 101 ? 14.597 6.989 -13.063 1.00 92.81 101 GLY A CA 1
ATOM 849 C C . GLY A 1 101 ? 13.867 8.040 -13.918 1.00 92.81 101 GLY A C 1
ATOM 850 O O . GLY A 1 101 ? 14.189 9.222 -13.834 1.00 92.81 101 GLY A O 1
ATOM 851 N N . SER A 1 102 ? 12.901 7.633 -14.746 1.00 95.06 102 SER A N 1
ATOM 852 C CA . SER A 1 102 ? 12.058 8.540 -15.544 1.00 95.06 102 SER A CA 1
ATOM 853 C C . SER A 1 102 ? 11.093 9.393 -14.688 1.00 95.06 102 SER A C 1
ATOM 855 O O . SER A 1 102 ? 10.899 9.157 -13.497 1.00 95.06 102 SER A O 1
ATOM 857 N N . LEU A 1 103 ? 10.460 10.396 -15.301 1.00 95.25 103 LEU A N 1
ATOM 858 C CA . LEU A 1 103 ? 9.358 11.167 -14.705 1.00 95.25 103 LEU A CA 1
ATOM 859 C C . LEU A 1 103 ? 7.980 10.749 -15.239 1.00 95.25 103 LEU A C 1
ATOM 861 O O . LEU A 1 103 ? 6.968 11.268 -14.781 1.00 95.25 103 LEU A O 1
ATOM 865 N N . ASP A 1 104 ? 7.934 9.803 -16.180 1.00 97.31 104 ASP A N 1
ATOM 866 C CA . ASP A 1 104 ? 6.685 9.229 -16.678 1.00 97.31 104 ASP A CA 1
ATOM 867 C C . ASP A 1 104 ? 6.135 8.211 -15.668 1.00 97.31 104 ASP A C 1
ATOM 869 O O . ASP A 1 104 ? 6.628 7.075 -15.560 1.00 97.31 104 ASP A O 1
ATOM 873 N N . ARG A 1 105 ? 5.168 8.674 -14.869 1.00 97.38 105 ARG A N 1
ATOM 874 C CA . ARG A 1 105 ? 4.599 7.984 -13.711 1.00 97.38 105 ARG A CA 1
ATOM 875 C C . ARG A 1 105 ? 3.098 8.162 -13.659 1.00 97.38 105 ARG A C 1
ATOM 877 O O . ARG A 1 105 ? 2.612 9.281 -13.794 1.00 97.38 105 ARG A O 1
ATOM 884 N N . ASP A 1 106 ? 2.411 7.087 -13.300 1.00 98.50 106 ASP A N 1
ATOM 885 C CA . ASP A 1 106 ? 0.985 7.125 -13.003 1.00 98.50 106 ASP A CA 1
ATOM 886 C C . ASP A 1 106 ? 0.725 6.745 -11.551 1.00 98.50 106 ASP A C 1
ATOM 888 O O . ASP A 1 106 ? 1.300 5.784 -11.032 1.00 98.50 106 ASP A O 1
ATOM 892 N N . LEU A 1 107 ? -0.183 7.477 -10.909 1.00 98.25 107 LEU A N 1
ATOM 893 C CA . LEU A 1 107 ? -0.757 7.064 -9.638 1.00 98.25 107 LEU A CA 1
ATOM 894 C C . LEU A 1 107 ? -1.904 6.093 -9.918 1.00 98.25 107 LEU A C 1
ATOM 896 O O . LEU A 1 107 ? -2.914 6.461 -10.519 1.00 98.25 107 LEU A O 1
ATOM 900 N N . ILE A 1 108 ? -1.746 4.856 -9.467 1.00 98.56 108 ILE A N 1
ATOM 901 C CA . ILE A 1 108 ? -2.766 3.818 -9.560 1.00 98.56 108 ILE A CA 1
ATOM 902 C C . ILE A 1 108 ? -3.482 3.723 -8.218 1.00 98.56 108 ILE A C 1
ATOM 904 O O . ILE A 1 108 ? -2.855 3.879 -7.171 1.00 98.56 108 ILE A O 1
ATOM 908 N N . ARG A 1 109 ? -4.791 3.455 -8.250 1.00 97.81 109 ARG A N 1
ATOM 909 C CA . ARG A 1 109 ? -5.560 3.077 -7.062 1.00 97.81 109 ARG A CA 1
ATOM 910 C C . ARG A 1 109 ? -6.418 1.853 -7.338 1.00 97.81 109 ARG A C 1
ATOM 912 O O . ARG A 1 109 ? -7.045 1.770 -8.394 1.00 97.81 10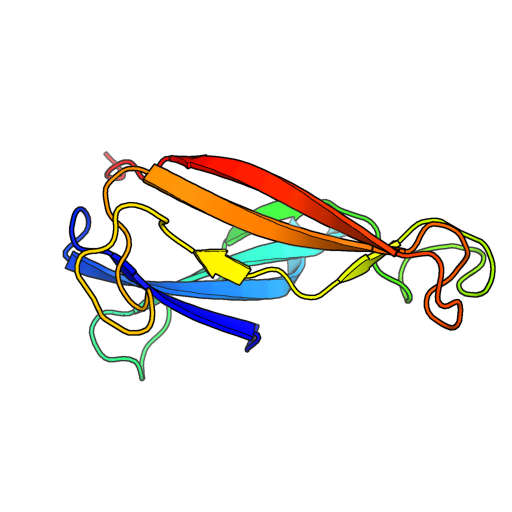9 ARG A O 1
ATOM 919 N N . VAL A 1 110 ? -6.479 0.945 -6.374 1.00 98.19 110 VAL A N 1
ATOM 920 C CA . VAL A 1 110 ? -7.315 -0.260 -6.420 1.00 98.19 110 VAL A CA 1
ATOM 921 C C . VAL A 1 110 ? -8.077 -0.364 -5.106 1.00 98.19 110 VAL A C 1
ATOM 923 O O . VAL A 1 110 ? -7.495 -0.136 -4.048 1.00 98.19 110 VAL A O 1
ATOM 926 N N . LEU A 1 111 ? -9.375 -0.665 -5.170 1.00 98.00 111 LEU A N 1
ATOM 927 C CA . LEU A 1 111 ? -10.180 -0.905 -3.974 1.00 98.00 111 LEU A CA 1
ATOM 928 C C . LEU A 1 111 ? -9.727 -2.214 -3.314 1.00 98.00 111 LEU A C 1
ATOM 930 O O . LEU A 1 111 ? -9.585 -3.230 -3.995 1.00 98.00 111 LEU A O 1
ATOM 934 N N . VAL A 1 112 ? -9.520 -2.185 -2.003 1.00 97.62 112 VAL A N 1
ATOM 935 C CA . VAL A 1 112 ? -9.232 -3.354 -1.171 1.00 97.62 112 VAL A CA 1
ATOM 936 C C . VAL A 1 112 ? -10.288 -3.482 -0.080 1.00 97.62 112 VAL A C 1
ATOM 938 O O . VAL A 1 112 ? -10.856 -2.486 0.370 1.00 97.62 112 VAL A O 1
ATOM 941 N N . GLU A 1 113 ? -10.542 -4.716 0.339 1.00 97.12 113 GLU A N 1
ATOM 942 C CA . GLU A 1 113 ? -11.521 -5.048 1.369 1.00 97.12 113 GLU A CA 1
ATOM 943 C C . GLU A 1 113 ? -10.824 -5.719 2.554 1.00 97.12 113 GLU A C 1
ATOM 945 O O . GLU A 1 113 ? -9.959 -6.584 2.385 1.00 97.12 113 GLU A O 1
ATOM 950 N N . PHE A 1 114 ? -11.226 -5.324 3.757 1.00 96.38 114 PHE A N 1
ATOM 951 C CA . PHE A 1 114 ? -10.854 -5.970 5.003 1.00 96.38 114 PHE A CA 1
ATOM 952 C C . PHE A 1 114 ? -11.994 -6.870 5.458 1.00 96.38 114 PHE A C 1
ATOM 954 O O . PHE A 1 114 ? -13.140 -6.443 5.562 1.00 96.38 114 PHE A O 1
ATOM 961 N N . PHE A 1 115 ? -11.663 -8.107 5.806 1.00 93.75 115 PHE A N 1
ATOM 962 C CA . PHE A 1 115 ? -12.615 -9.065 6.349 1.00 93.75 115 PHE A CA 1
ATOM 963 C C . PHE A 1 115 ? -12.027 -9.734 7.597 1.00 93.75 115 PHE A C 1
ATOM 965 O O . PHE A 1 115 ? -10.812 -9.960 7.665 1.00 93.75 115 PHE A O 1
ATOM 972 N N . PRO A 1 116 ? -12.856 -10.065 8.603 1.00 84.38 116 PRO A N 1
ATOM 973 C CA . PRO A 1 116 ? -12.401 -10.830 9.750 1.00 84.38 116 PRO A CA 1
ATOM 974 C C . PRO A 1 116 ? -11.919 -12.198 9.266 1.00 84.38 116 PRO A C 1
ATOM 976 O O . PRO A 1 116 ? -12.567 -12.838 8.436 1.00 84.38 116 PRO A O 1
ATOM 979 N N . SER A 1 117 ? -10.777 -12.657 9.774 1.00 72.88 117 SER A N 1
ATOM 980 C CA . SER A 1 117 ? -10.414 -14.063 9.589 1.00 72.88 117 SER A CA 1
ATOM 981 C C . SER A 1 117 ? -11.391 -14.934 10.397 1.00 72.88 117 SER A C 1
ATOM 983 O O . SER A 1 117 ? -11.720 -14.536 11.518 1.00 72.88 117 SER A O 1
ATOM 985 N N . PRO A 1 118 ? -11.879 -16.059 9.844 1.00 54.69 118 PRO A N 1
ATOM 986 C CA . PRO A 1 118 ? -12.738 -16.995 10.568 1.00 54.69 118 PRO A CA 1
ATOM 987 C C . PRO A 1 118 ? -12.047 -17.625 11.783 1.00 54.69 118 PRO A C 1
ATOM 989 O O . PRO A 1 118 ? -10.793 -17.692 11.795 1.00 54.69 118 PRO A O 1
#

Radius of gyration: 15.05 Å; chains: 1; bounding box: 30×38×39 Å

Sequence (118 aa):
MNESITFNTYLNRYVLVGISADWLDNREVWGFYYSFSDDLIHWTHRKLLVEIELPWTVEFPGSDTSYLYPTLLDPESPSMNFETTDNTAYLYYTRNNFGHGSLDRDLIRVLVEFFPSP

Secondary structure (DSSP, 8-state):
--SEEEEETTTTEEEEEEEEEEEETTEEEEEEEEEEESSSSSBPPPEEEEE---TTTSS-TTTS-EEEEEEEE-TT--STT--EE-SEEEEEEEEESSTTTSS-EEEEEEEEE-----

Foldseek 3Di:
DPFEWAQEPAVRWIKDKAWDWDQDPNDIFTDIWMWTGNPVPDIDDIDDPDGFAALVRDPDQQFDKGKHRWYWAAPPDPDPVRRYHYQKTKTWIKIDRGHPPDPPIDIDIDMDGDDDDD